Protein AF-A0A9X1Q559-F1 (afdb_monomer)

Sequence (83 aa):
GEGGERRRPPRPSFTPGHPKSYAVQQKRTPDGPEPAVIHTTDCTMTEGTAHPISPHEARAALTDPNIEPCAFCRPDSELGILD

Radius of gyration: 16.01 Å; Cα contacts (8 Å, |Δi|>4): 110; chains: 1; bounding box: 45×47×30 Å

Foldseek 3Di:
DDDDDPPDPPDDDDDPPPDFKKWWAFDDDPPDRAAIEIATPPDPPRDDDIHIDDLVVVLVSCVDPSYHYDPVRPSCVVSVVDD

InterPro domains:
  IPR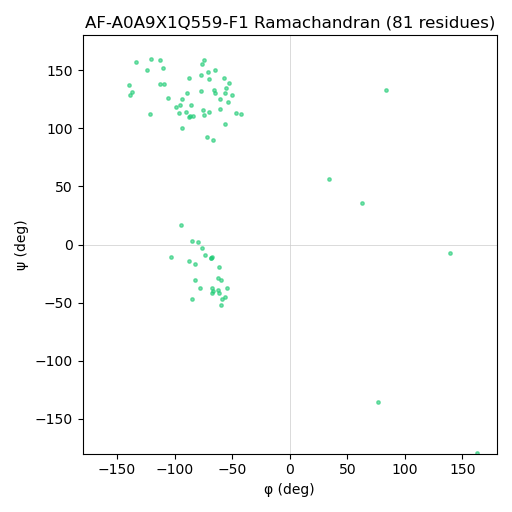046200 Protein of unknown function DUF6233 [PF19746] (22-80)

Solvent-accessible surface area (backbone atoms only — not comparable to full-atom values): 5299 Å² total; per-residue (Å²): 140,88,79,90,75,88,78,72,74,77,74,82,74,85,67,93,82,62,78,75,48,26,22,40,27,58,50,85,52,99,87,49,90,49,54,25,35,34,34,39,64,87,45,85,83,72,68,86,58,63,45,78,40,49,60,69,52,50,52,57,45,59,69,36,93,56,30,41,59,29,86,86,62,38,44,46,59,76,69,57,73,60,128

Organism: Streptomyces muensis (NCBI:txid1077944)

pLDDT: mean 71.07, std 12.97, ra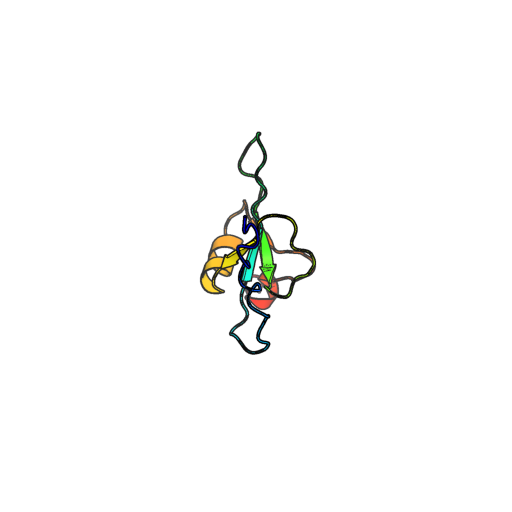nge [42.41, 88.0]

Secondary structure (DSSP, 8-state):
-------PPPPPP--TTSS--EEEE--EETTEEPPEEEEETT-TT--S-EEEE-HHHHHHHHTSTTEEE-TTT-HHHHTT---

Structure (mmCIF, N/CA/C/O backbone):
data_AF-A0A9X1Q559-F1
#
_entry.id   AF-A0A9X1Q559-F1
#
loop_
_atom_site.group_PDB
_atom_site.id
_atom_site.type_symbol
_atom_site.label_atom_id
_atom_site.label_alt_id
_atom_site.label_comp_id
_atom_site.label_asym_id
_atom_site.label_entity_id
_atom_site.label_seq_id
_atom_site.pdbx_PDB_ins_code
_atom_site.Cartn_x
_atom_site.Cartn_y
_atom_site.Cartn_z
_atom_site.occupancy
_atom_site.B_iso_or_equiv
_atom_site.auth_seq_id
_atom_site.auth_comp_id
_atom_site.auth_asym_id
_atom_site.auth_atom_id
_atom_site.pdbx_PDB_model_num
ATOM 1 N N . GLY A 1 1 ? 36.618 31.444 2.178 1.00 45.72 1 GLY A N 1
ATOM 2 C CA . GLY A 1 1 ? 35.375 31.052 2.858 1.00 45.72 1 GLY A CA 1
ATOM 3 C C . GLY A 1 1 ? 34.656 30.109 1.936 1.00 45.72 1 GLY A C 1
ATOM 4 O O . GLY A 1 1 ? 34.255 30.552 0.873 1.00 45.72 1 GLY A O 1
ATOM 5 N N . GLU A 1 2 ? 34.585 28.830 2.287 1.00 46.16 2 GLU A N 1
ATOM 6 C CA . GLU A 1 2 ? 33.970 27.796 1.452 1.00 46.16 2 GLU A CA 1
ATOM 7 C C . GLU A 1 2 ? 32.838 27.155 2.254 1.00 46.16 2 GLU A C 1
ATOM 9 O O . GLU A 1 2 ? 33.061 26.544 3.298 1.00 46.16 2 GLU A O 1
ATOM 14 N N . GLY A 1 3 ? 31.612 27.386 1.799 1.00 54.41 3 GLY A N 1
ATOM 15 C CA . GLY A 1 3 ? 30.398 26.772 2.312 1.00 54.41 3 GLY A CA 1
ATOM 16 C C . GLY A 1 3 ? 29.659 26.070 1.176 1.00 54.41 3 GLY A C 1
ATOM 17 O O . GLY A 1 3 ? 29.729 26.528 0.042 1.00 54.41 3 GLY A O 1
ATOM 18 N N . GLY A 1 4 ? 28.938 25.000 1.528 1.00 60.22 4 GLY A N 1
ATOM 19 C CA . GLY A 1 4 ? 27.980 24.293 0.663 1.00 60.22 4 GLY A CA 1
ATOM 20 C C . GLY A 1 4 ? 28.645 23.266 -0.265 1.00 60.22 4 GLY A C 1
ATOM 21 O O . GLY A 1 4 ? 29.691 23.521 -0.828 1.00 60.22 4 GLY A O 1
ATOM 22 N N . GLU A 1 5 ? 28.202 22.023 -0.433 1.00 56.47 5 GLU A N 1
ATOM 23 C CA . GLU A 1 5 ? 26.954 21.359 -0.092 1.00 56.47 5 GLU A CA 1
ATOM 24 C C . GLU A 1 5 ? 27.250 19.945 0.429 1.00 56.47 5 GLU A C 1
ATOM 26 O O . GLU A 1 5 ? 28.007 19.172 -0.165 1.00 56.47 5 GLU A O 1
ATOM 31 N N . ARG A 1 6 ? 26.564 19.544 1.504 1.00 60.47 6 ARG A N 1
ATOM 32 C CA . ARG A 1 6 ? 26.387 18.126 1.833 1.00 60.47 6 ARG A CA 1
ATOM 33 C C . ARG A 1 6 ? 25.511 17.524 0.729 1.00 60.47 6 ARG A C 1
ATOM 35 O O . ARG A 1 6 ? 24.287 17.574 0.833 1.00 60.47 6 ARG A O 1
ATOM 42 N N . ARG A 1 7 ? 26.115 17.009 -0.351 1.00 62.31 7 ARG A N 1
ATOM 43 C CA . ARG A 1 7 ? 25.387 16.242 -1.374 1.00 62.31 7 ARG A CA 1
ATOM 44 C C . ARG A 1 7 ? 24.693 15.079 -0.674 1.00 62.31 7 ARG A C 1
ATOM 46 O O . ARG A 1 7 ? 25.335 14.107 -0.283 1.00 62.31 7 ARG A O 1
ATOM 53 N N . ARG A 1 8 ? 23.379 15.203 -0.484 1.00 62.28 8 ARG A N 1
ATOM 54 C CA . ARG A 1 8 ? 22.524 14.068 -0.147 1.00 62.28 8 ARG A CA 1
ATOM 55 C C . ARG A 1 8 ? 22.715 13.028 -1.255 1.00 62.28 8 ARG A C 1
ATOM 57 O O . ARG A 1 8 ? 22.640 13.412 -2.424 1.00 62.28 8 ARG A O 1
ATOM 64 N N . PRO A 1 9 ? 22.978 11.754 -0.927 1.00 58.22 9 PRO A N 1
ATOM 65 C CA . PRO A 1 9 ? 23.003 10.720 -1.945 1.00 58.22 9 PRO A CA 1
ATOM 66 C C . PRO A 1 9 ? 21.649 10.707 -2.674 1.00 58.22 9 PRO A C 1
ATOM 68 O O . PRO A 1 9 ? 20.616 10.968 -2.040 1.00 58.22 9 PRO A O 1
ATOM 71 N N . PRO A 1 10 ? 21.633 10.450 -3.993 1.00 55.41 10 PRO A N 1
ATOM 72 C CA . PRO A 1 10 ? 20.386 10.213 -4.700 1.00 55.41 10 PRO A CA 1
ATOM 73 C C . PRO A 1 10 ? 19.651 9.069 -3.998 1.00 55.41 10 PRO A C 1
ATOM 75 O O . PRO A 1 10 ? 20.256 8.068 -3.609 1.00 55.41 10 PRO A O 1
ATOM 78 N N . ARG A 1 11 ? 18.346 9.253 -3.783 1.00 57.47 11 ARG A N 1
ATOM 79 C CA . ARG A 1 11 ? 17.467 8.178 -3.311 1.00 57.47 11 ARG A CA 1
ATOM 80 C C . ARG A 1 11 ? 17.653 6.980 -4.254 1.00 57.47 11 ARG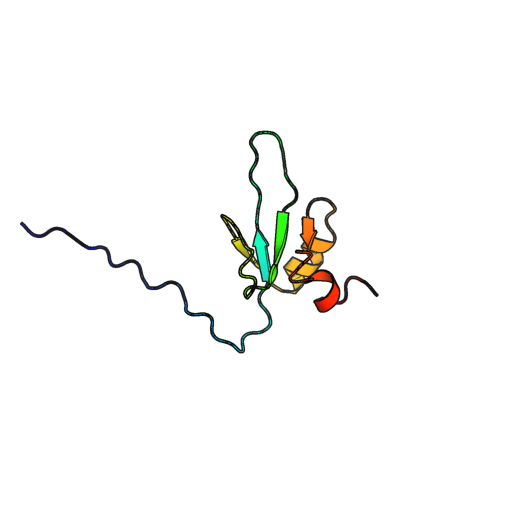 A C 1
ATOM 82 O O . ARG A 1 11 ? 17.788 7.220 -5.455 1.00 57.47 11 ARG A O 1
ATOM 89 N N . PRO A 1 12 ? 17.701 5.737 -3.745 1.00 54.00 12 PRO A N 1
ATOM 90 C CA . PRO A 1 12 ? 17.900 4.572 -4.594 1.00 54.00 12 PRO A CA 1
ATOM 91 C C . PRO A 1 12 ? 16.852 4.569 -5.706 1.00 54.00 12 PRO A C 1
ATOM 93 O O . PRO A 1 12 ? 15.649 4.633 -5.446 1.00 54.00 12 PRO A O 1
ATOM 96 N N . SER A 1 13 ? 17.337 4.559 -6.943 1.00 50.09 13 SER A N 1
ATOM 97 C CA . SER A 1 13 ? 16.524 4.347 -8.128 1.00 50.09 13 SER A CA 1
ATOM 98 C C . SER A 1 13 ? 15.888 2.969 -8.013 1.00 50.09 13 SER A C 1
ATOM 100 O O . SER A 1 13 ? 16.595 1.979 -7.827 1.00 50.09 13 SER A O 1
ATOM 102 N N . PHE A 1 14 ? 14.564 2.923 -8.110 1.00 49.19 14 PHE A N 1
ATOM 103 C CA . PHE A 1 14 ? 13.790 1.700 -8.261 1.00 49.19 14 PHE A CA 1
ATOM 104 C C . PHE A 1 14 ? 14.416 0.820 -9.349 1.00 49.19 14 PHE A C 1
ATOM 106 O O . PHE A 1 14 ? 14.444 1.204 -10.517 1.00 49.19 14 PHE A O 1
ATOM 113 N N . THR A 1 15 ? 14.948 -0.340 -8.970 1.00 46.47 15 THR A N 1
ATOM 114 C CA . THR A 1 15 ? 15.357 -1.391 -9.902 1.00 46.47 15 THR A CA 1
ATOM 115 C C . THR A 1 15 ? 14.141 -2.275 -10.191 1.00 46.47 15 THR A C 1
ATOM 117 O O . THR A 1 15 ? 13.707 -3.011 -9.301 1.00 46.47 15 THR A O 1
ATOM 120 N N . PRO A 1 16 ? 13.573 -2.248 -11.413 1.00 42.41 16 PRO A N 1
ATOM 121 C CA . PRO A 1 16 ? 12.485 -3.145 -11.775 1.00 42.41 16 PRO A CA 1
ATOM 122 C C . PRO A 1 16 ? 13.062 -4.560 -11.884 1.00 42.41 16 PRO A C 1
ATOM 124 O O . PRO A 1 16 ? 13.917 -4.819 -12.730 1.00 42.41 16 PRO A O 1
ATOM 127 N N . GLY A 1 17 ? 12.645 -5.458 -10.992 1.00 42.59 17 GLY A N 1
ATOM 128 C CA . GLY A 1 17 ? 13.103 -6.853 -10.965 1.00 42.59 17 GLY A CA 1
ATOM 129 C C . GLY A 1 17 ? 13.377 -7.424 -9.572 1.00 42.59 17 GLY A C 1
ATOM 130 O O . GLY A 1 17 ? 13.615 -8.623 -9.451 1.00 42.59 17 GLY A O 1
ATOM 131 N N . HIS A 1 18 ? 13.329 -6.608 -8.516 1.00 47.47 18 HIS A N 1
ATOM 132 C CA . HIS A 1 18 ? 13.366 -7.126 -7.147 1.00 47.47 18 HIS A CA 1
ATOM 133 C C . HIS A 1 18 ? 12.048 -7.833 -6.789 1.00 47.47 18 HIS A C 1
ATOM 135 O O . HIS A 1 18 ? 10.994 -7.439 -7.297 1.00 47.47 18 HIS A O 1
ATOM 141 N N . PRO A 1 19 ? 12.077 -8.870 -5.924 1.00 53.03 19 PRO A N 1
ATOM 142 C CA . PRO A 1 19 ? 10.855 -9.459 -5.386 1.00 53.03 19 PRO A CA 1
ATOM 143 C C . PRO A 1 19 ? 9.982 -8.331 -4.836 1.00 53.03 19 PRO A C 1
ATOM 145 O O . PRO A 1 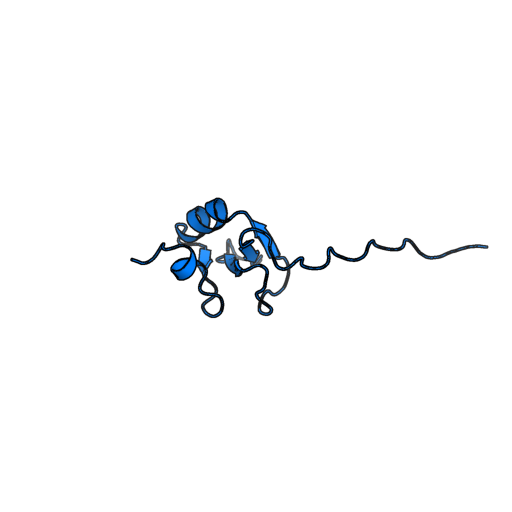19 ? 10.485 -7.458 -4.121 1.00 53.03 19 PRO A O 1
ATOM 148 N N . LYS A 1 20 ? 8.714 -8.324 -5.264 1.00 63.19 20 LYS A N 1
ATOM 149 C CA . LYS A 1 20 ? 7.758 -7.229 -5.067 1.00 63.19 20 LYS A CA 1
ATOM 150 C C . LYS A 1 20 ? 7.888 -6.691 -3.650 1.00 63.19 20 LYS A C 1
ATOM 152 O O . LYS A 1 20 ? 7.666 -7.414 -2.681 1.00 63.19 20 LYS A O 1
ATOM 157 N N . SER A 1 21 ? 8.375 -5.465 -3.543 1.00 73.62 21 SER A N 1
ATOM 158 C CA . SER A 1 21 ? 8.592 -4.832 -2.254 1.00 73.62 21 SER A CA 1
ATOM 159 C C . SER A 1 21 ? 7.291 -4.136 -1.859 1.00 73.62 21 SER A C 1
ATOM 161 O O . SER A 1 21 ? 6.546 -3.642 -2.706 1.00 73.62 21 SER A O 1
ATOM 163 N N . TYR A 1 22 ? 6.964 -4.156 -0.575 1.00 84.12 22 TYR A N 1
ATOM 164 C CA . TYR A 1 22 ? 5.753 -3.529 -0.055 1.00 84.12 22 TYR A CA 1
ATOM 165 C C . TYR A 1 22 ? 6.169 -2.352 0.816 1.00 84.12 22 TYR A C 1
ATOM 167 O O . TYR A 1 22 ? 7.311 -2.266 1.263 1.00 84.12 22 TYR A O 1
ATOM 175 N N . ALA A 1 23 ? 5.270 -1.407 1.031 1.00 85.00 23 ALA A N 1
ATOM 176 C CA . ALA A 1 23 ? 5.530 -0.258 1.873 1.00 85.00 23 ALA A CA 1
ATOM 177 C C . ALA A 1 23 ? 4.307 0.036 2.731 1.00 85.00 23 ALA A C 1
ATOM 179 O O . ALA A 1 23 ? 3.200 0.157 2.219 1.00 85.00 23 ALA A O 1
ATOM 180 N N . VAL A 1 24 ? 4.503 0.172 4.038 1.00 85.62 24 VAL A N 1
ATOM 181 C CA . VAL A 1 24 ? 3.452 0.587 4.963 1.00 85.62 24 VAL A CA 1
ATOM 182 C C . VAL A 1 24 ? 3.534 2.090 5.196 1.00 85.62 24 VAL A C 1
ATOM 184 O O . VAL A 1 24 ? 4.544 2.629 5.647 1.00 85.62 24 VAL A O 1
ATOM 187 N N . GLN A 1 25 ? 2.457 2.784 4.866 1.00 86.56 25 GLN A N 1
ATOM 188 C CA . GLN A 1 25 ? 2.247 4.194 5.135 1.00 86.56 25 GLN A CA 1
ATOM 189 C C . GLN A 1 25 ? 1.627 4.332 6.523 1.00 86.56 25 GLN A C 1
ATOM 191 O O . GLN A 1 25 ? 0.460 4.003 6.728 1.00 86.56 25 GLN A O 1
ATOM 196 N N . GLN A 1 26 ? 2.395 4.844 7.481 1.00 79.75 26 GLN A N 1
ATOM 197 C CA . GLN A 1 26 ? 1.864 5.123 8.813 1.00 79.75 26 GLN A CA 1
ATOM 198 C C . GLN A 1 26 ? 1.229 6.510 8.851 1.00 79.75 26 GLN A C 1
ATOM 200 O O . GLN A 1 26 ? 1.909 7.523 8.665 1.00 79.75 26 GLN A O 1
ATOM 205 N N . LYS A 1 27 ? -0.066 6.565 9.162 1.00 70.50 27 LYS A N 1
ATOM 206 C CA . LYS A 1 27 ? -0.739 7.813 9.512 1.00 70.50 27 LYS A CA 1
ATOM 207 C C . LYS A 1 27 ? -0.492 8.077 10.994 1.00 70.50 27 LYS A C 1
ATOM 209 O O . LYS A 1 27 ? -0.966 7.345 11.851 1.00 70.50 27 LYS A O 1
ATOM 214 N N . ARG A 1 28 ? 0.301 9.101 11.314 1.00 63.81 28 ARG A N 1
ATOM 215 C CA . ARG A 1 28 ? 0.400 9.589 12.697 1.00 63.81 28 ARG A CA 1
ATOM 216 C C . ARG A 1 28 ? -0.645 10.668 12.899 1.00 63.81 28 ARG A C 1
ATOM 218 O O . ARG A 1 28 ? -0.515 11.745 12.320 1.00 63.81 28 ARG A O 1
ATOM 225 N N . THR A 1 29 ? -1.629 10.400 13.745 1.00 61.72 29 THR A N 1
ATOM 226 C CA . THR A 1 29 ? -2.539 11.421 14.261 1.00 61.72 29 THR A CA 1
ATOM 227 C C . THR A 1 29 ? -2.275 11.662 15.745 1.00 61.72 29 THR A C 1
ATOM 229 O O . THR A 1 29 ? -1.786 10.777 16.448 1.00 61.72 29 THR A O 1
ATOM 232 N N . PRO A 1 30 ? -2.550 12.880 16.238 1.00 60.94 30 PRO A N 1
ATOM 233 C CA . PRO A 1 30 ? -2.410 13.202 17.655 1.00 60.94 30 PRO A CA 1
ATOM 234 C C . PRO A 1 30 ? -3.440 12.497 18.559 1.00 60.94 30 PRO A C 1
ATOM 236 O O . PRO A 1 30 ? -3.257 12.514 19.772 1.00 60.94 30 PRO A O 1
ATOM 239 N N . ASP A 1 31 ? -4.480 11.874 17.990 1.00 65.50 31 ASP A N 1
ATOM 240 C CA . ASP A 1 31 ? -5.636 11.331 18.726 1.00 65.50 31 ASP A CA 1
ATOM 241 C C . ASP A 1 31 ? -5.624 9.798 18.896 1.00 65.50 31 ASP A C 1
ATOM 243 O O . ASP A 1 31 ? -6.400 9.254 19.677 1.00 65.50 31 ASP A O 1
ATOM 247 N N . GLY A 1 32 ? -4.737 9.067 18.211 1.00 58.53 32 GLY A N 1
ATOM 248 C CA . GLY A 1 32 ? -4.666 7.613 18.364 1.00 58.53 32 GLY A CA 1
ATOM 249 C C . GLY A 1 32 ? -3.914 6.886 17.249 1.00 58.53 32 GLY A C 1
ATOM 250 O O . GLY A 1 32 ? -3.385 7.520 16.334 1.00 58.53 32 GLY A O 1
ATOM 251 N N . PRO A 1 33 ? -3.832 5.545 17.328 1.00 62.12 33 PRO A N 1
ATOM 252 C CA . PRO A 1 33 ? -3.282 4.728 16.257 1.00 62.12 33 PRO A CA 1
ATOM 253 C C . PRO A 1 33 ? -4.269 4.712 15.082 1.00 62.12 33 PRO A C 1
ATOM 255 O O . PRO A 1 33 ? -5.195 3.910 15.046 1.00 62.12 33 PRO A O 1
ATOM 258 N N . GLU A 1 34 ? -4.096 5.630 14.133 1.00 68.25 34 GLU A N 1
ATOM 259 C CA . GLU A 1 34 ? -4.792 5.556 12.847 1.00 68.25 34 GLU A CA 1
ATOM 260 C C . GLU A 1 34 ? -4.334 4.331 12.056 1.00 68.25 34 GLU A C 1
ATOM 262 O O . GLU A 1 34 ? -3.165 3.927 12.157 1.00 68.25 34 GLU A O 1
ATOM 267 N N . PRO A 1 35 ? -5.226 3.772 11.223 1.00 71.19 35 PRO A N 1
ATOM 268 C CA . PRO A 1 35 ? -4.880 2.610 10.452 1.00 71.19 35 PRO A CA 1
ATOM 269 C C . PRO A 1 35 ? -3.777 2.927 9.442 1.00 71.19 35 PRO A C 1
ATOM 271 O O . PRO A 1 35 ? -3.832 3.913 8.696 1.00 71.19 35 PRO A O 1
ATOM 274 N N . ALA A 1 36 ? -2.740 2.092 9.432 1.00 83.75 36 ALA A 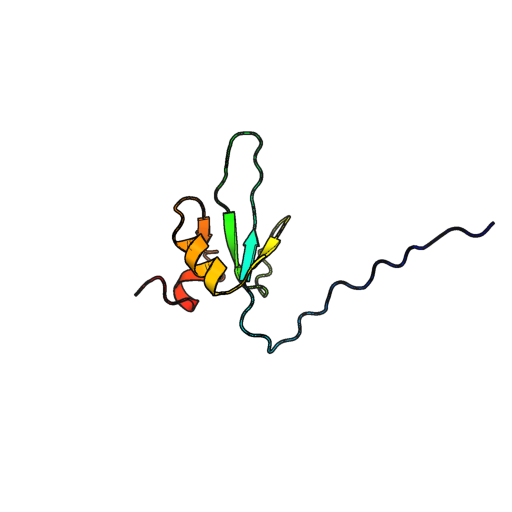N 1
ATOM 275 C CA . ALA A 1 36 ? -1.668 2.216 8.456 1.00 83.75 36 ALA A CA 1
ATOM 276 C C . ALA A 1 36 ? -2.134 1.657 7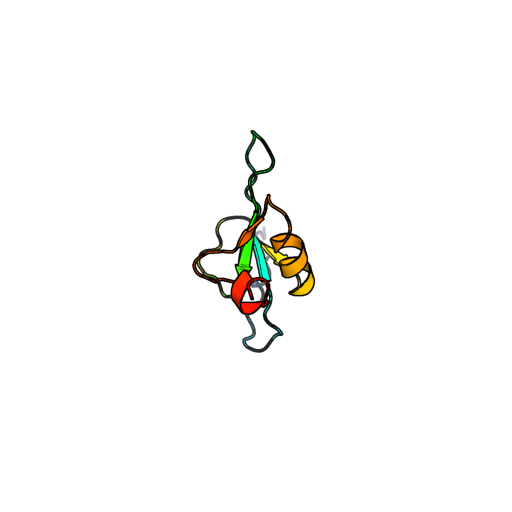.108 1.00 83.75 36 ALA A C 1
ATOM 278 O O . ALA A 1 36 ? -2.889 0.693 7.064 1.00 83.75 36 ALA A O 1
ATOM 279 N N . VAL A 1 37 ? -1.682 2.236 5.999 1.00 87.69 37 VAL A N 1
ATOM 280 C CA . VAL A 1 37 ? -2.075 1.766 4.665 1.00 87.69 37 VAL A CA 1
ATOM 281 C C . VAL A 1 37 ? -0.914 1.020 4.031 1.00 87.69 37 VAL A C 1
ATOM 283 O O . VAL A 1 37 ? 0.183 1.566 3.936 1.00 87.69 37 VAL A O 1
ATOM 286 N N . ILE A 1 38 ? -1.122 -0.214 3.581 1.00 86.75 38 ILE A N 1
ATOM 287 C CA . ILE A 1 38 ? -0.096 -0.958 2.844 1.00 86.75 38 ILE A CA 1
ATOM 288 C C . ILE A 1 38 ? -0.223 -0.684 1.356 1.00 86.75 38 ILE A C 1
ATOM 290 O O . ILE A 1 38 ? -1.285 -0.813 0.754 1.00 86.75 38 ILE A O 1
ATOM 294 N N . HIS A 1 39 ? 0.908 -0.354 0.758 1.00 88.00 39 HIS A N 1
ATOM 295 C CA . HIS A 1 39 ? 1.101 -0.083 -0.652 1.00 88.00 39 HIS A CA 1
ATOM 296 C C . HIS A 1 39 ? 2.120 -1.069 -1.225 1.00 88.00 39 HIS A C 1
ATOM 298 O O . HIS A 1 39 ? 2.934 -1.645 -0.501 1.00 88.00 39 HIS A O 1
ATOM 304 N N . THR A 1 40 ? 2.110 -1.253 -2.539 1.00 82.00 40 THR A N 1
ATOM 305 C CA . THR A 1 40 ? 3.269 -1.817 -3.244 1.00 82.00 40 THR A CA 1
ATOM 306 C C . THR A 1 40 ? 4.341 -0.733 -3.369 1.00 82.00 40 THR A C 1
ATOM 308 O O . THR A 1 40 ? 4.027 0.457 -3.333 1.00 82.00 40 THR A O 1
ATOM 311 N N . THR A 1 41 ? 5.619 -1.089 -3.503 1.00 72.31 41 THR A N 1
ATOM 312 C CA . THR A 1 41 ? 6.671 -0.067 -3.641 1.00 72.31 41 THR A CA 1
ATOM 313 C C . THR A 1 41 ? 6.468 0.819 -4.863 1.00 72.31 41 THR A C 1
ATOM 315 O O . THR A 1 41 ? 6.806 1.996 -4.813 1.00 72.31 41 THR A O 1
ATOM 318 N N . ASP A 1 42 ? 5.873 0.295 -5.933 1.00 72.31 42 ASP A N 1
ATOM 319 C CA . ASP A 1 42 ? 5.591 1.040 -7.165 1.00 72.31 42 ASP A CA 1
ATOM 320 C C . ASP A 1 42 ? 4.338 1.937 -7.064 1.00 72.31 42 ASP A C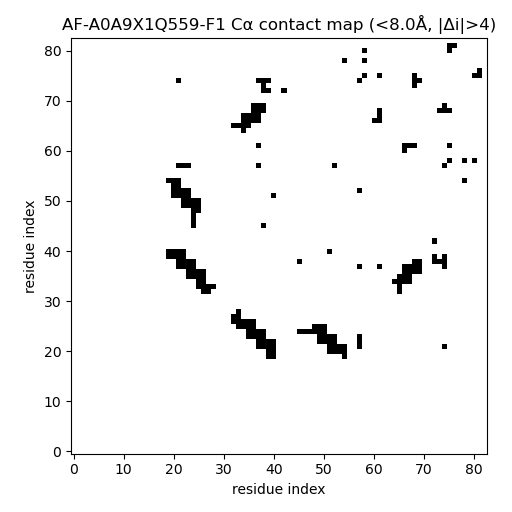 1
ATOM 322 O O . ASP A 1 42 ? 3.952 2.592 -8.033 1.00 72.31 42 ASP A O 1
ATOM 326 N N . CYS A 1 43 ? 3.687 1.990 -5.898 1.00 78.00 43 CYS A N 1
ATOM 327 C CA . CYS A 1 43 ? 2.473 2.767 -5.686 1.00 78.00 43 CYS A CA 1
ATOM 328 C C . CYS A 1 43 ? 2.802 4.269 -5.591 1.00 78.00 43 CYS A C 1
ATOM 330 O O . CYS A 1 43 ? 3.385 4.759 -4.620 1.00 78.00 43 CYS A O 1
ATOM 332 N N . THR A 1 44 ? 2.377 5.046 -6.585 1.00 76.62 44 THR A N 1
ATOM 333 C CA . THR A 1 44 ? 2.558 6.510 -6.598 1.00 76.62 44 THR A CA 1
ATOM 334 C C . THR A 1 44 ? 1.625 7.247 -5.634 1.00 76.62 44 THR A C 1
ATOM 336 O O . THR A 1 44 ? 1.789 8.443 -5.424 1.00 76.62 44 THR A O 1
ATOM 339 N N . MET A 1 45 ? 0.652 6.540 -5.051 1.00 76.44 45 MET A N 1
ATOM 340 C CA . MET A 1 45 ? -0.357 7.073 -4.123 1.00 76.44 45 MET A CA 1
ATOM 341 C C . MET A 1 45 ? 0.133 7.137 -2.670 1.00 76.44 45 MET A C 1
ATOM 343 O O . MET A 1 45 ? -0.628 7.476 -1.768 1.00 76.44 45 MET A O 1
ATOM 347 N N . THR A 1 46 ? 1.389 6.772 -2.420 1.00 73.56 46 THR A N 1
ATOM 348 C CA . THR A 1 46 ? 1.946 6.756 -1.070 1.00 73.56 46 THR A CA 1
ATOM 349 C C . THR A 1 46 ? 2.253 8.183 -0.609 1.00 73.56 46 THR A C 1
ATOM 351 O O . THR A 1 46 ? 3.132 8.839 -1.165 1.00 73.56 46 THR A O 1
ATOM 354 N N . GLU A 1 47 ? 1.565 8.668 0.426 1.00 70.06 47 GLU A N 1
ATOM 355 C CA . GLU A 1 47 ? 1.748 10.032 0.947 1.00 70.06 47 GLU A CA 1
ATOM 356 C C . GLU A 1 47 ? 2.445 10.038 2.322 1.00 70.06 47 GLU A C 1
ATOM 358 O O . GLU A 1 47 ? 2.150 9.241 3.210 1.00 70.06 47 GLU A O 1
ATOM 363 N N . GLY A 1 48 ? 3.387 10.952 2.553 1.00 69.81 48 GLY A N 1
ATOM 364 C CA . GLY A 1 48 ? 4.084 11.044 3.843 1.00 69.81 48 GLY A CA 1
ATOM 365 C C . GLY A 1 48 ? 5.153 9.962 4.058 1.00 69.81 48 GLY A C 1
ATOM 366 O O . GLY A 1 48 ? 5.994 9.730 3.188 1.00 69.81 48 GLY A O 1
ATOM 367 N N . THR A 1 49 ? 5.188 9.356 5.251 1.00 70.50 49 THR A N 1
ATOM 368 C CA . THR A 1 49 ? 6.249 8.412 5.647 1.00 70.50 49 THR A CA 1
ATOM 369 C C . THR A 1 49 ? 5.842 6.975 5.339 1.00 70.50 49 THR A C 1
ATOM 371 O O . THR A 1 49 ? 5.101 6.346 6.096 1.00 70.50 49 THR A O 1
ATOM 374 N N . ALA A 1 50 ? 6.362 6.455 4.230 1.00 76.44 50 ALA A N 1
ATOM 375 C CA . ALA A 1 50 ? 6.246 5.054 3.856 1.00 76.44 50 ALA A CA 1
ATOM 376 C C . ALA A 1 50 ? 7.471 4.271 4.340 1.00 76.44 50 ALA A C 1
ATOM 378 O O . ALA A 1 50 ? 8.610 4.622 4.019 1.00 76.44 50 ALA A O 1
ATOM 379 N N . HIS A 1 51 ? 7.238 3.209 5.100 1.00 80.19 51 HIS A N 1
ATOM 380 C CA . HIS A 1 51 ? 8.273 2.286 5.538 1.00 80.19 51 HIS A CA 1
ATOM 381 C C . HIS A 1 51 ? 8.268 1.052 4.634 1.00 80.19 51 HIS A C 1
ATOM 383 O O . HIS A 1 51 ? 7.248 0.367 4.579 1.00 80.19 51 HIS A O 1
ATOM 389 N N . PRO A 1 52 ? 9.364 0.757 3.913 1.00 80.69 52 PRO A N 1
ATOM 390 C CA . PRO A 1 52 ? 9.446 -0.458 3.117 1.00 80.69 52 PRO A CA 1
ATOM 391 C C . PRO A 1 52 ? 9.426 -1.677 4.042 1.00 80.69 52 PRO A C 1
ATOM 393 O O . PRO A 1 52 ? 10.143 -1.711 5.042 1.00 80.69 52 PRO A O 1
ATOM 396 N N . ILE A 1 53 ? 8.601 -2.656 3.699 1.00 82.94 53 ILE A N 1
ATOM 397 C CA . ILE A 1 53 ? 8.398 -3.901 4.433 1.00 82.94 53 ILE A CA 1
ATOM 398 C C . ILE A 1 53 ? 8.431 -5.091 3.476 1.00 82.94 53 ILE A C 1
ATOM 400 O O . ILE A 1 53 ? 8.193 -4.978 2.268 1.00 82.94 53 ILE A O 1
ATOM 404 N N . SER A 1 54 ? 8.726 -6.257 4.031 1.00 82.75 54 SER A N 1
ATOM 405 C CA . SER A 1 54 ? 8.781 -7.508 3.280 1.00 82.75 54 SER A CA 1
ATOM 406 C C . SER A 1 54 ? 7.371 -8.012 2.924 1.00 82.75 54 SER A C 1
ATOM 408 O O . SER A 1 54 ? 6.417 -7.708 3.638 1.00 82.75 54 SER A O 1
ATOM 410 N N . PRO A 1 55 ? 7.211 -8.875 1.904 1.00 80.44 55 PRO A N 1
ATOM 411 C CA . PRO A 1 55 ? 5.920 -9.499 1.574 1.00 80.44 55 PRO A CA 1
ATOM 412 C C . PRO A 1 55 ? 5.271 -10.238 2.752 1.00 80.44 55 PRO A C 1
ATOM 414 O O . PRO A 1 55 ? 4.059 -10.201 2.940 1.00 80.44 55 PRO A O 1
ATOM 417 N N . HIS A 1 56 ? 6.091 -10.903 3.567 1.00 81.75 56 HIS A N 1
ATOM 418 C CA . HIS A 1 56 ? 5.633 -11.600 4.766 1.00 81.75 56 HIS A CA 1
ATOM 419 C C . HIS A 1 56 ? 5.117 -10.628 5.836 1.00 81.75 56 HIS A C 1
ATOM 421 O O . HIS A 1 56 ? 4.084 -10.874 6.450 1.00 81.75 56 HIS A O 1
ATOM 427 N N . GLU A 1 57 ? 5.812 -9.506 6.031 1.00 83.06 57 GLU A N 1
ATOM 428 C CA . GLU A 1 57 ? 5.383 -8.451 6.950 1.00 83.06 57 GLU A CA 1
ATOM 429 C C . GLU A 1 57 ? 4.111 -7.776 6.449 1.00 83.06 57 GLU A C 1
ATOM 431 O O . GLU A 1 57 ? 3.212 -7.540 7.241 1.00 83.06 57 GLU A O 1
ATOM 436 N N . ALA A 1 58 ? 3.995 -7.538 5.140 1.00 84.06 58 ALA A N 1
ATOM 437 C CA . ALA A 1 58 ? 2.786 -6.989 4.540 1.00 84.06 58 ALA A CA 1
ATOM 438 C C . ALA A 1 58 ? 1.585 -7.913 4.755 1.00 84.06 58 ALA A C 1
ATOM 440 O O . ALA A 1 58 ? 0.515 -7.440 5.118 1.00 84.06 58 ALA A O 1
ATOM 441 N N . ARG A 1 59 ? 1.770 -9.232 4.609 1.00 83.94 59 ARG A N 1
ATOM 442 C CA . ARG A 1 59 ? 0.732 -10.214 4.948 1.00 83.94 59 ARG A CA 1
ATOM 443 C C . ARG A 1 59 ? 0.328 -10.145 6.410 1.00 83.94 59 ARG A C 1
ATOM 445 O O . ARG A 1 59 ? -0.859 -10.042 6.679 1.00 83.94 59 ARG A O 1
ATOM 452 N N . ALA A 1 60 ? 1.293 -10.195 7.328 1.00 84.56 60 ALA A N 1
ATOM 453 C CA . ALA A 1 60 ? 1.016 -10.137 8.761 1.00 84.56 60 ALA A CA 1
ATOM 454 C C . ALA A 1 60 ? 0.284 -8.840 9.130 1.00 84.56 60 ALA A C 1
ATOM 456 O O . ALA A 1 60 ? -0.755 -8.876 9.773 1.00 84.56 60 ALA A O 1
ATOM 457 N N . ALA A 1 61 ? 0.766 -7.711 8.627 1.00 83.75 61 ALA A N 1
ATOM 458 C CA . ALA A 1 61 ? 0.166 -6.411 8.848 1.00 83.75 61 ALA A CA 1
ATOM 459 C C . ALA A 1 61 ? -1.257 -6.317 8.272 1.00 83.75 61 ALA A C 1
ATOM 461 O O . ALA A 1 61 ? -2.137 -5.796 8.933 1.00 83.75 61 ALA A O 1
ATOM 462 N N . LEU A 1 62 ? -1.538 -6.885 7.096 1.00 82.69 62 LEU A N 1
ATOM 463 C CA . LEU A 1 62 ? -2.903 -6.935 6.548 1.00 82.69 62 LEU A CA 1
ATOM 464 C C . LEU A 1 62 ? -3.864 -7.839 7.341 1.00 82.69 62 LEU A C 1
ATOM 466 O O . LEU A 1 62 ? -5.065 -7.801 7.086 1.00 82.69 62 LEU A O 1
ATOM 470 N N . THR A 1 63 ? -3.368 -8.646 8.287 1.00 84.19 63 THR A N 1
ATOM 471 C CA . THR A 1 63 ? -4.235 -9.349 9.250 1.00 84.19 63 THR A CA 1
ATOM 472 C C . THR A 1 63 ? -4.643 -8.475 10.435 1.00 84.19 63 THR A C 1
ATOM 474 O O . THR A 1 63 ? -5.604 -8.810 11.129 1.00 84.19 63 THR A O 1
ATOM 477 N N . ASP A 1 64 ? -3.951 -7.356 10.668 1.00 81.44 64 ASP A N 1
ATOM 478 C CA . ASP A 1 64 ? -4.305 -6.417 11.723 1.00 81.44 64 ASP A CA 1
ATOM 479 C C . ASP A 1 64 ? -5.514 -5.565 11.302 1.00 81.44 64 ASP A C 1
ATOM 481 O O . ASP A 1 64 ? -5.501 -4.949 10.237 1.00 81.44 64 ASP A O 1
ATOM 485 N N . PRO A 1 65 ? -6.539 -5.410 12.162 1.00 79.12 65 PRO A N 1
ATOM 486 C CA . PRO A 1 65 ? -7.700 -4.564 11.866 1.00 79.12 65 PRO A CA 1
ATOM 487 C C . PRO A 1 65 ? -7.356 -3.067 11.820 1.00 79.12 65 PRO A C 1
ATOM 489 O O . PRO A 1 65 ? -8.166 -2.253 11.391 1.00 79.12 65 PRO A O 1
ATOM 492 N N . ASN A 1 66 ? -6.158 -2.702 12.280 1.00 78.94 66 ASN A N 1
ATOM 493 C CA . ASN A 1 66 ? -5.633 -1.341 12.245 1.00 78.94 66 ASN A CA 1
ATOM 494 C C . ASN A 1 66 ? -4.762 -1.103 11.004 1.00 78.94 66 ASN A C 1
ATOM 496 O O . ASN A 1 66 ? -3.935 -0.196 11.003 1.00 78.94 66 ASN A O 1
ATOM 500 N N . ILE A 1 67 ? -4.852 -1.947 9.978 1.00 83.88 67 ILE A N 1
ATOM 501 C CA . ILE A 1 67 ? -4.093 -1.777 8.746 1.00 83.88 67 ILE A CA 1
ATOM 502 C C . ILE A 1 67 ? -5.006 -2.060 7.564 1.00 83.88 67 ILE A C 1
ATOM 504 O O . ILE A 1 67 ? -5.695 -3.073 7.510 1.00 83.88 67 ILE A O 1
ATOM 508 N N . GLU A 1 68 ? -4.991 -1.155 6.595 1.00 86.31 68 GLU A N 1
ATOM 509 C CA . GLU A 1 68 ? -5.800 -1.263 5.392 1.00 86.31 68 GLU A CA 1
ATOM 510 C C . GLU A 1 68 ? -4.914 -1.487 4.163 1.00 86.31 68 GLU A C 1
ATOM 512 O O . GLU A 1 68 ? -3.870 -0.843 4.006 1.00 86.31 68 GLU A O 1
ATOM 517 N N . PRO A 1 69 ? -5.301 -2.374 3.237 1.00 87.06 69 PRO A N 1
ATOM 518 C CA . PRO A 1 69 ? -4.655 -2.428 1.940 1.00 87.06 69 PRO A CA 1
ATOM 519 C C . PRO A 1 69 ? -5.023 -1.196 1.113 1.00 87.06 69 PRO A C 1
ATOM 521 O O . PRO A 1 69 ? -6.169 -0.746 1.087 1.00 87.06 69 PRO A O 1
ATOM 524 N N . CYS A 1 70 ? -4.064 -0.680 0.352 1.00 85.75 70 CYS A N 1
ATOM 525 C CA . CYS A 1 70 ? -4.342 0.329 -0.656 1.00 85.75 70 CYS A CA 1
ATOM 526 C C . CYS A 1 70 ? -5.323 -0.237 -1.691 1.00 85.75 70 CYS A C 1
ATOM 528 O O . CYS A 1 70 ? -4.985 -1.156 -2.435 1.00 85.75 70 CYS A O 1
ATOM 530 N N . ALA A 1 71 ? -6.519 0.346 -1.791 1.00 81.56 71 ALA A N 1
ATOM 531 C CA . ALA A 1 71 ? -7.553 -0.094 -2.731 1.00 81.56 71 ALA A CA 1
ATOM 532 C C . ALA A 1 71 ? -7.128 0.004 -4.210 1.00 81.56 71 ALA A C 1
ATOM 534 O O . ALA A 1 71 ? -7.728 -0.646 -5.063 1.00 81.56 71 ALA A O 1
ATOM 535 N N . PHE A 1 72 ? -6.098 0.802 -4.510 1.00 79.31 72 PHE A N 1
ATOM 536 C CA . PHE A 1 72 ? -5.534 0.956 -5.851 1.00 79.31 72 PHE A CA 1
ATOM 537 C C . PHE A 1 72 ? -4.500 -0.124 -6.172 1.00 79.31 72 PHE A C 1
ATOM 539 O O . PHE A 1 72 ? -4.526 -0.726 -7.240 1.00 79.31 72 PHE A O 1
ATOM 546 N N . CYS A 1 73 ? -3.587 -0.360 -5.232 1.00 79.31 73 CYS A N 1
ATOM 547 C CA . CYS A 1 73 ? -2.465 -1.276 -5.405 1.00 79.31 73 CYS A CA 1
ATOM 548 C C . CYS A 1 73 ? -2.837 -2.726 -5.017 1.00 79.31 73 CYS A C 1
ATOM 550 O O . CYS A 1 73 ? -2.111 -3.645 -5.378 1.00 79.31 73 CYS A O 1
ATOM 552 N N . ARG A 1 74 ? -3.970 -2.920 -4.316 1.00 78.81 74 ARG A N 1
ATOM 553 C CA . ARG A 1 74 ? -4.549 -4.193 -3.833 1.00 78.81 74 ARG A CA 1
ATOM 554 C C . ARG A 1 74 ? -3.496 -5.231 -3.428 1.00 78.81 74 ARG A C 1
ATOM 556 O O . ARG A 1 74 ? -3.494 -6.353 -3.948 1.00 78.81 74 ARG A O 1
ATOM 563 N N . PRO A 1 75 ? -2.588 -4.876 -2.496 1.00 79.69 75 PRO A N 1
ATOM 564 C CA . PRO A 1 75 ? -1.549 -5.796 -2.053 1.00 79.69 75 PRO A CA 1
ATOM 565 C C . PRO A 1 75 ? -2.144 -7.043 -1.389 1.00 79.69 75 PRO A C 1
ATOM 567 O O . PRO A 1 75 ? -1.559 -8.108 -1.496 1.00 79.69 75 PRO A O 1
ATOM 570 N N . ASP A 1 76 ? -3.325 -6.943 -0.774 1.00 76.94 76 ASP A N 1
ATOM 571 C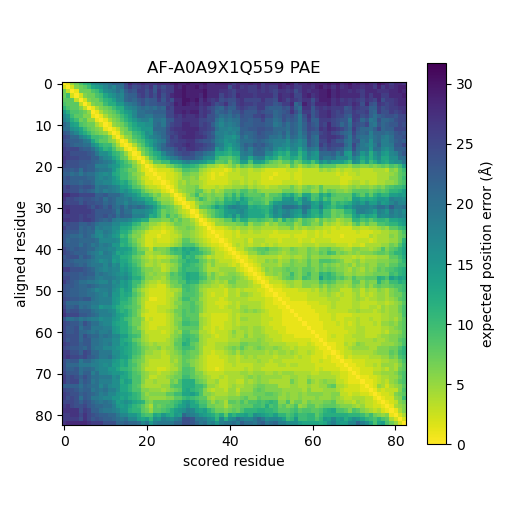 CA . ASP A 1 76 ? -4.094 -8.054 -0.196 1.00 76.94 76 ASP A CA 1
ATOM 572 C C . ASP A 1 76 ? -4.403 -9.169 -1.203 1.00 76.94 76 ASP A C 1
ATOM 574 O O . ASP A 1 76 ? -4.231 -10.350 -0.903 1.00 76.94 76 ASP A O 1
ATOM 578 N N . SER A 1 77 ? -4.833 -8.789 -2.406 1.00 75.44 77 SER A N 1
ATOM 579 C CA . SER A 1 77 ? -5.254 -9.723 -3.448 1.00 75.44 77 SER A CA 1
ATOM 580 C C . SER A 1 77 ? -4.039 -10.342 -4.126 1.00 75.44 77 SER A C 1
ATOM 582 O O . SER A 1 77 ? -4.007 -11.534 -4.408 1.00 75.44 77 SER A O 1
ATOM 584 N N . GLU A 1 78 ? -2.987 -9.547 -4.322 1.00 71.00 78 GLU A N 1
ATOM 585 C CA . GLU A 1 78 ? -1.719 -10.037 -4.856 1.00 71.00 78 GLU A CA 1
ATOM 586 C C . GLU A 1 78 ? -0.996 -10.978 -3.881 1.00 71.00 78 GLU A C 1
ATOM 588 O O . GLU A 1 78 ? -0.396 -11.974 -4.288 1.00 71.00 78 GLU A O 1
ATOM 593 N N . LEU A 1 79 ? -1.078 -10.682 -2.584 1.00 72.06 79 LEU A N 1
ATOM 594 C CA . LEU A 1 79 ? -0.560 -11.532 -1.524 1.00 72.06 79 LEU A CA 1
ATOM 595 C C . LEU A 1 79 ? -1.457 -12.749 -1.262 1.00 72.06 79 LEU A C 1
ATOM 597 O O . LEU A 1 79 ? -1.058 -13.581 -0.449 1.00 72.06 79 LEU A O 1
ATOM 601 N N . GLY A 1 80 ? -2.605 -12.893 -1.934 1.00 66.88 80 GLY A N 1
ATOM 602 C CA . GLY A 1 80 ? -3.514 -14.035 -1.783 1.00 66.88 80 GLY A CA 1
ATOM 603 C C . GLY A 1 80 ? -4.093 -14.164 -0.373 1.00 66.88 80 GLY A C 1
ATOM 604 O O . GLY A 1 80 ? -4.193 -15.270 0.145 1.00 66.88 80 GLY A O 1
ATOM 605 N N . ILE A 1 81 ? -4.368 -13.034 0.286 1.00 68.38 81 ILE A N 1
ATOM 606 C CA . ILE A 1 81 ? -4.984 -12.998 1.624 1.00 68.38 81 ILE A CA 1
ATOM 607 C C . ILE A 1 81 ? -6.508 -13.144 1.521 1.00 68.38 81 ILE A C 1
ATOM 609 O O . ILE A 1 81 ? -7.137 -13.693 2.422 1.00 68.38 81 ILE A O 1
ATOM 613 N N . LEU A 1 82 ? -7.090 -12.670 0.418 1.00 56.50 82 LEU A N 1
ATOM 614 C CA . LEU A 1 82 ? -8.470 -12.946 0.037 1.00 56.50 82 LEU A CA 1
ATOM 615 C C . LEU A 1 82 ? -8.451 -14.128 -0.942 1.00 56.50 82 LEU A C 1
ATOM 617 O O . LEU A 1 82 ? -7.875 -13.996 -2.024 1.00 56.50 82 LEU A O 1
ATOM 621 N N . ASP A 1 83 ? -9.007 -15.263 -0.519 1.00 46.12 83 ASP A N 1
ATOM 6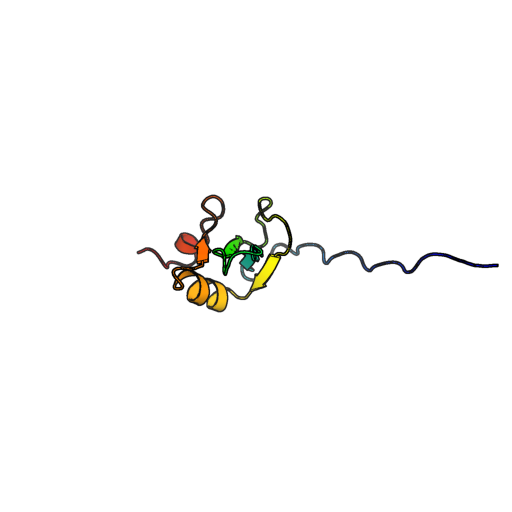22 C CA . ASP A 1 83 ? -9.363 -16.395 -1.392 1.00 46.12 83 ASP A CA 1
ATOM 623 C C . ASP A 1 83 ? -10.564 -16.025 -2.281 1.00 46.12 83 ASP A C 1
ATOM 625 O O . ASP A 1 83 ? -11.502 -15.369 -1.759 1.00 46.12 83 ASP A O 1
#

Mean predicted aligned error: 11.49 Å